Protein AF-A0A526XYS4-F1 (afdb_monomer)

Foldseek 3Di:
DVVVVVVVPDPPVVCVVVVVVVVLVVQLVVVVVVVVVVCVVVVNDDPDDPVVSSVVSSVVVVVVVVVLVVLVVCLVCVVVVLVVCVVVPVVCVVCSVVSVVVSVVSVCVSVVD

Solvent-accessible surface area (backbone atoms only — not comparable to full-atom values): 6493 Å² total; per-residue (Å²): 121,72,69,66,54,52,69,74,67,59,81,62,59,65,60,54,56,53,48,53,54,50,49,49,50,55,53,26,51,51,50,48,51,51,51,50,53,48,30,57,75,70,70,51,84,84,85,73,60,70,68,64,54,50,53,52,26,42,50,51,49,53,51,50,51,51,48,53,51,50,50,54,51,46,64,68,44,42,66,58,52,50,53,53,44,48,76,77,32,76,86,45,60,85,47,48,64,59,54,51,50,53,49,51,53,54,50,48,52,69,73,74,106

Secondary structure (DSSP, 8-state):
-HHHHHHHH---HHH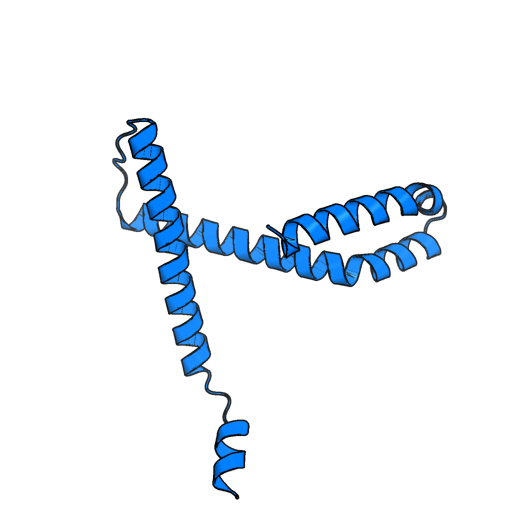HHHHHHHHHHHHHHHHHHHHHHHHHHTT----S-HHHHHHHHHHHHHHHHHHHHHHHHHHHHHHHHHHHHHHH-GGGGGGHHHHHHHHHHHHHHHHH-

Radius of gyration: 21.92 Å; Cα contacts (8 Å, |Δi|>4): 27; chains: 1; bounding box: 38×58×53 Å

Structure (mmCIF, N/CA/C/O backbone):
data_AF-A0A526XYS4-F1
#
_entry.id   AF-A0A526XYS4-F1
#
loop_
_atom_site.group_PDB
_atom_site.id
_atom_site.type_symbol
_atom_site.label_atom_id
_atom_site.label_alt_id
_atom_site.label_comp_id
_atom_site.label_asym_id
_atom_site.label_entity_id
_atom_site.label_seq_id
_atom_site.pdbx_PDB_ins_code
_atom_site.Cartn_x
_atom_site.Cartn_y
_atom_site.Cartn_z
_atom_site.occupancy
_atom_site.B_iso_or_equiv
_atom_site.auth_seq_id
_atom_site.auth_comp_id
_atom_site.auth_asym_id
_atom_site.auth_atom_id
_atom_site.pdbx_PDB_model_num
ATOM 1 N N . ALA A 1 1 ? 7.488 -43.072 2.295 1.00 56.31 1 ALA A N 1
ATOM 2 C CA . ALA A 1 1 ? 7.724 -42.270 1.071 1.00 56.31 1 ALA A CA 1
ATOM 3 C C . ALA A 1 1 ? 6.435 -41.780 0.386 1.00 56.31 1 ALA A C 1
ATOM 5 O O . ALA A 1 1 ? 6.448 -40.669 -0.119 1.00 56.31 1 ALA A O 1
ATOM 6 N N . ARG A 1 2 ? 5.323 -42.542 0.374 1.00 55.47 2 ARG A N 1
ATOM 7 C CA . ARG A 1 2 ? 4.070 -42.154 -0.321 1.00 55.47 2 ARG A CA 1
ATOM 8 C C . ARG A 1 2 ? 3.195 -41.120 0.411 1.00 55.47 2 ARG A C 1
ATOM 10 O O . ARG A 1 2 ? 2.602 -40.275 -0.243 1.00 55.47 2 ARG A O 1
ATOM 17 N N . GLU A 1 3 ? 3.203 -41.120 1.744 1.00 57.00 3 GLU A N 1
ATOM 18 C CA . GLU A 1 3 ? 2.508 -40.119 2.582 1.00 57.00 3 GLU A CA 1
ATOM 19 C C . GLU A 1 3 ? 3.063 -38.695 2.404 1.00 57.00 3 GLU A C 1
ATOM 21 O O . GLU A 1 3 ? 2.310 -37.729 2.355 1.00 57.00 3 GLU A O 1
ATOM 26 N N . VAL A 1 4 ? 4.380 -38.556 2.208 1.00 57.75 4 VAL A N 1
ATOM 27 C CA . VAL A 1 4 ? 5.058 -37.249 2.091 1.00 57.75 4 VAL A CA 1
ATOM 28 C C . VAL A 1 4 ? 4.636 -36.492 0.823 1.00 57.75 4 VAL A C 1
ATOM 30 O O . VAL A 1 4 ? 4.570 -35.268 0.828 1.00 57.75 4 VAL A O 1
ATOM 33 N N . LEU A 1 5 ? 4.276 -37.207 -0.248 1.00 56.50 5 LEU A N 1
ATOM 34 C CA . LEU A 1 5 ? 3.762 -36.599 -1.480 1.00 56.50 5 LEU A CA 1
ATOM 35 C C . LEU A 1 5 ? 2.296 -36.166 -1.344 1.00 56.50 5 LEU A C 1
ATOM 37 O O . LEU A 1 5 ? 1.888 -35.185 -1.959 1.00 56.50 5 LEU A O 1
ATOM 41 N N . ASN A 1 6 ? 1.509 -36.831 -0.497 1.00 54.41 6 ASN A N 1
ATOM 42 C CA . ASN A 1 6 ? 0.098 -36.492 -0.320 1.00 54.41 6 ASN A CA 1
ATOM 43 C C . ASN A 1 6 ? -0.081 -35.158 0.431 1.00 54.41 6 ASN A C 1
ATOM 4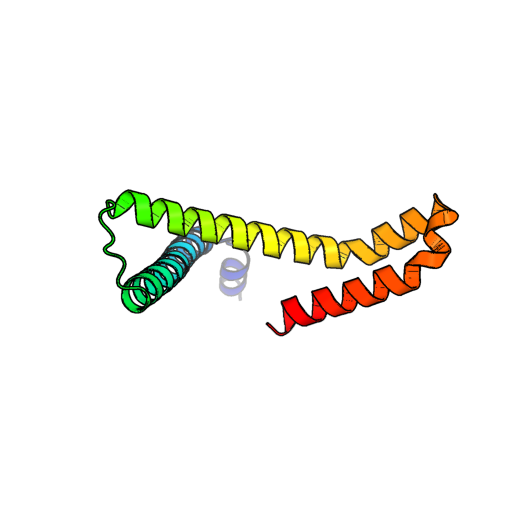5 O O . ASN A 1 6 ? -1.003 -34.398 0.151 1.00 54.41 6 ASN A O 1
ATOM 49 N N . VAL A 1 7 ? 0.858 -34.806 1.316 1.00 55.12 7 VAL A N 1
ATOM 50 C CA . VAL A 1 7 ? 0.862 -33.494 1.992 1.00 55.12 7 VAL A CA 1
ATOM 51 C C . VAL A 1 7 ? 1.291 -32.355 1.056 1.00 55.12 7 VAL A C 1
ATOM 53 O O . VAL A 1 7 ? 0.897 -31.213 1.267 1.00 55.12 7 VAL A O 1
ATOM 56 N N . LEU A 1 8 ? 2.052 -32.660 -0.001 1.00 57.34 8 LEU A N 1
ATOM 57 C CA . LEU A 1 8 ? 2.490 -31.681 -1.005 1.00 57.34 8 LEU A CA 1
ATOM 58 C C . LEU A 1 8 ? 1.461 -31.441 -2.121 1.00 57.34 8 LEU A C 1
ATOM 60 O O . LEU A 1 8 ? 1.572 -30.447 -2.833 1.00 57.34 8 LEU A O 1
ATOM 64 N N . THR A 1 9 ? 0.476 -32.330 -2.285 1.00 56.91 9 THR A N 1
ATOM 65 C CA . THR A 1 9 ? -0.454 -32.294 -3.433 1.00 56.91 9 THR A CA 1
ATOM 66 C C . THR A 1 9 ? -1.875 -31.867 -3.046 1.00 56.91 9 THR A C 1
ATOM 68 O O . THR A 1 9 ? -2.660 -31.474 -3.906 1.00 56.91 9 THR A O 1
ATOM 71 N N . VAL A 1 10 ? -2.223 -31.894 -1.755 1.00 60.03 10 VAL A N 1
ATOM 72 C CA . VAL A 1 10 ? -3.526 -31.414 -1.276 1.00 60.03 10 VAL A CA 1
ATOM 73 C C . VAL A 1 10 ? -3.438 -29.918 -0.989 1.00 60.03 10 VAL A C 1
ATOM 75 O O . VAL A 1 10 ? -2.945 -29.488 0.054 1.00 60.03 10 VAL A O 1
ATOM 78 N N . GLN A 1 11 ? -3.943 -29.115 -1.923 1.00 58.38 11 GLN A N 1
ATOM 79 C CA . GLN A 1 11 ? -4.137 -27.679 -1.749 1.00 58.38 11 GLN A CA 1
ATOM 80 C C . GLN A 1 11 ? -5.177 -27.457 -0.633 1.00 58.38 11 GLN A C 1
ATOM 82 O O . GLN A 1 11 ? -6.382 -27.562 -0.852 1.00 58.38 11 GLN A O 1
ATOM 87 N N . ARG A 1 12 ? -4.728 -27.222 0.607 1.00 65.62 12 ARG A N 1
ATOM 88 C CA . ARG A 1 12 ? -5.624 -26.952 1.744 1.00 65.62 12 ARG A C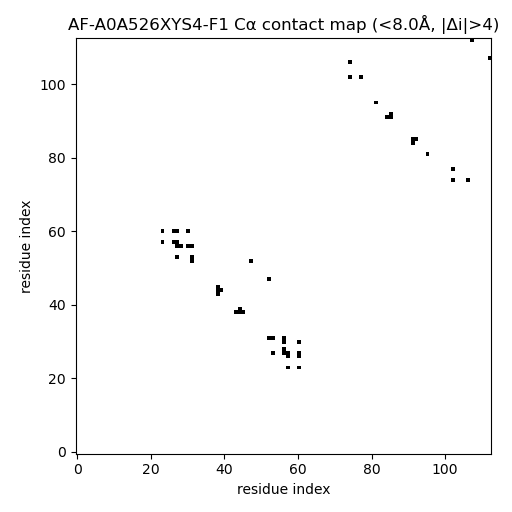A 1
ATOM 89 C C . ARG A 1 12 ? -6.125 -25.510 1.680 1.00 65.62 12 ARG A C 1
ATOM 91 O O . ARG A 1 12 ? -5.572 -24.627 2.334 1.00 65.62 12 ARG A O 1
ATOM 98 N N . THR A 1 13 ? -7.177 -25.282 0.900 1.00 72.62 13 THR A N 1
ATOM 99 C CA . THR A 1 13 ? -7.866 -23.984 0.788 1.00 72.62 13 THR A CA 1
ATOM 100 C C . THR A 1 13 ? -8.320 -23.446 2.149 1.00 72.62 13 THR A C 1
ATOM 102 O O . THR A 1 13 ? -8.319 -22.237 2.361 1.00 72.62 13 THR A O 1
ATOM 105 N N . ASP A 1 14 ? -8.605 -24.326 3.110 1.00 79.50 14 ASP A N 1
ATOM 106 C CA . ASP A 1 14 ? -9.002 -23.956 4.473 1.00 79.50 14 ASP A CA 1
ATOM 107 C C . ASP A 1 14 ? -7.976 -23.036 5.147 1.00 79.50 14 ASP A C 1
ATOM 109 O O . ASP A 1 14 ? -8.339 -22.016 5.731 1.00 79.50 14 ASP A O 1
ATOM 113 N N . LEU A 1 15 ? -6.680 -23.339 5.007 1.00 84.50 15 LEU A N 1
ATOM 114 C CA . LEU A 1 15 ? -5.610 -22.528 5.595 1.00 84.50 15 LEU A CA 1
ATOM 115 C C . LEU A 1 15 ? -5.556 -21.127 4.979 1.00 84.50 15 LEU A C 1
ATOM 117 O O . LEU A 1 15 ? -5.308 -20.155 5.691 1.00 84.50 15 LEU A O 1
ATOM 121 N N . LEU A 1 16 ? -5.824 -21.015 3.674 1.00 84.62 16 LEU A N 1
ATOM 122 C CA . LEU A 1 16 ? -5.899 -19.729 2.986 1.00 84.62 16 LEU A CA 1
ATOM 123 C C . LEU A 1 16 ? -7.089 -18.911 3.497 1.00 84.62 16 LEU A C 1
ATOM 125 O O . LEU A 1 16 ? -6.918 -17.746 3.850 1.00 84.62 16 LEU A O 1
ATOM 129 N N . THR A 1 17 ? -8.274 -19.516 3.591 1.00 88.25 17 THR A N 1
ATOM 130 C CA . THR A 1 17 ? -9.480 -18.828 4.070 1.00 88.25 17 THR A CA 1
ATOM 131 C C . THR A 1 17 ? -9.305 -18.341 5.508 1.00 88.25 17 THR A C 1
ATOM 133 O O . THR A 1 17 ? -9.552 -17.167 5.790 1.00 88.25 17 THR A O 1
ATOM 136 N N . TYR A 1 18 ? -8.809 -19.190 6.416 1.00 91.38 18 TYR A N 1
ATOM 137 C CA . TYR A 1 18 ? -8.533 -18.773 7.795 1.00 91.38 18 TYR A CA 1
ATOM 138 C C . TYR A 1 18 ? -7.428 -17.716 7.873 1.00 91.38 18 TYR A C 1
ATOM 140 O O . TYR A 1 18 ? -7.553 -16.764 8.642 1.00 91.38 18 TYR A O 1
ATOM 148 N N . GLY A 1 19 ? -6.382 -17.829 7.051 1.00 91.00 19 GLY A N 1
ATOM 149 C CA . GLY A 1 19 ? -5.311 -16.838 6.972 1.00 91.00 19 GLY A CA 1
ATOM 150 C C . GLY A 1 19 ? -5.818 -15.457 6.558 1.00 91.00 19 GLY A C 1
ATOM 151 O O . GLY A 1 19 ? -5.503 -14.466 7.215 1.00 91.00 19 GLY A O 1
ATOM 152 N N . VAL A 1 20 ? -6.662 -15.387 5.525 1.00 90.81 20 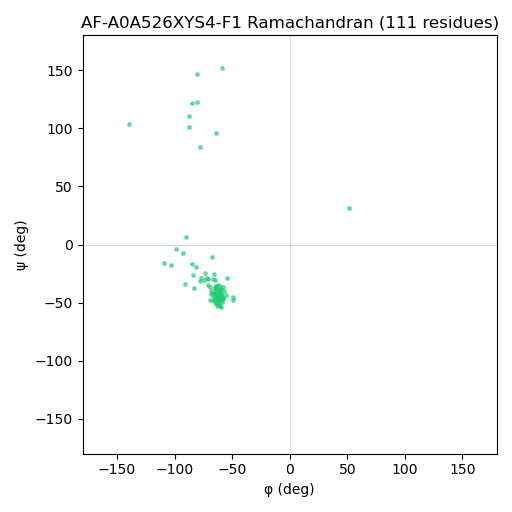VAL A N 1
ATOM 153 C CA . VAL A 1 20 ? -7.269 -14.129 5.060 1.00 90.81 20 VAL A CA 1
ATOM 154 C C . VAL A 1 20 ? -8.159 -13.515 6.140 1.00 90.81 20 VAL A C 1
ATOM 156 O O . VAL A 1 20 ? -8.065 -12.315 6.399 1.00 90.81 20 VAL A O 1
ATOM 159 N N . LEU A 1 21 ? -8.986 -14.321 6.813 1.00 91.75 21 LEU A N 1
ATOM 160 C CA . LEU A 1 21 ? -9.850 -13.838 7.894 1.00 91.75 21 LEU A CA 1
ATOM 161 C C . LEU A 1 21 ? -9.040 -13.278 9.069 1.00 91.75 21 LEU A C 1
ATOM 163 O O . LEU A 1 21 ? -9.335 -12.187 9.561 1.00 91.75 21 LEU A O 1
ATOM 167 N N . LEU A 1 22 ? -7.999 -13.995 9.495 1.00 93.25 22 LEU A N 1
ATOM 168 C CA . LEU A 1 22 ? -7.118 -13.553 10.574 1.00 93.25 22 LEU A CA 1
ATOM 169 C C . LEU A 1 22 ? -6.353 -12.283 10.187 1.00 93.25 22 LEU A C 1
ATOM 171 O O . LEU A 1 22 ? -6.303 -11.342 10.977 1.00 93.25 22 LEU A O 1
ATOM 175 N N . ALA A 1 23 ? -5.817 -12.214 8.968 1.00 93.31 23 ALA A N 1
ATOM 176 C CA . ALA A 1 23 ? -5.126 -11.030 8.466 1.00 93.31 23 ALA A CA 1
ATOM 177 C C . ALA A 1 23 ? -6.051 -9.805 8.443 1.00 93.31 23 ALA A C 1
ATOM 179 O O . ALA A 1 23 ? -5.684 -8.747 8.955 1.00 93.31 23 ALA A O 1
ATOM 180 N N . ALA A 1 24 ? -7.275 -9.958 7.929 1.00 91.50 24 ALA A N 1
ATOM 181 C CA . ALA A 1 24 ? -8.273 -8.893 7.921 1.00 91.50 24 ALA A CA 1
ATOM 182 C C . ALA A 1 24 ? -8.624 -8.431 9.345 1.00 91.50 24 ALA A C 1
ATOM 184 O O . ALA A 1 24 ? -8.722 -7.229 9.601 1.00 91.50 24 ALA A O 1
ATOM 185 N N . PHE A 1 25 ? -8.758 -9.368 10.290 1.00 91.38 25 PHE A N 1
ATOM 186 C CA . PHE A 1 25 ? -9.018 -9.056 11.692 1.00 91.38 25 PHE A CA 1
ATOM 187 C C . PHE A 1 25 ? -7.871 -8.259 12.330 1.00 91.38 25 PHE A C 1
ATOM 189 O O . PHE A 1 25 ? -8.106 -7.183 12.885 1.00 91.38 25 PHE A O 1
ATOM 196 N N . PHE A 1 26 ? -6.627 -8.739 12.231 1.00 93.50 26 PHE A N 1
ATOM 197 C CA . PHE A 1 26 ? -5.463 -8.054 12.803 1.00 93.50 26 PHE A CA 1
ATOM 198 C C . PHE A 1 26 ? -5.229 -6.679 12.166 1.00 93.50 26 PHE A C 1
ATOM 200 O O . PHE A 1 26 ? -5.047 -5.697 12.889 1.00 93.50 26 PHE A O 1
ATOM 207 N N . ALA A 1 27 ? -5.320 -6.577 10.838 1.00 93.94 27 ALA A N 1
ATOM 208 C CA . ALA A 1 27 ? -5.155 -5.314 10.126 1.00 93.94 27 ALA A CA 1
ATOM 209 C C . ALA A 1 27 ? -6.247 -4.295 10.503 1.00 93.94 27 ALA A C 1
ATOM 211 O O . ALA A 1 27 ? -5.945 -3.140 10.810 1.00 93.94 27 ALA A O 1
ATOM 212 N N . SER A 1 28 ? -7.514 -4.724 10.570 1.00 93.19 28 SER A N 1
ATOM 213 C CA . SER A 1 28 ? -8.627 -3.857 10.979 1.00 93.19 28 SER A CA 1
ATOM 214 C C . SER A 1 28 ? -8.479 -3.361 12.423 1.00 93.19 28 SER A C 1
ATOM 216 O O . SER A 1 28 ? -8.787 -2.199 12.704 1.00 93.19 28 SER A O 1
ATOM 218 N N . ASN A 1 29 ? -7.998 -4.209 13.341 1.00 93.88 29 ASN A N 1
ATOM 219 C CA . ASN A 1 29 ? -7.710 -3.805 14.721 1.00 93.88 29 ASN A CA 1
ATOM 220 C C . ASN A 1 29 ? -6.607 -2.739 14.784 1.00 93.88 29 ASN A C 1
ATOM 222 O O . ASN A 1 29 ? -6.753 -1.770 15.527 1.00 93.88 29 ASN A O 1
ATOM 226 N N . GLY A 1 30 ? -5.545 -2.871 13.982 1.00 91.88 30 GLY A N 1
ATOM 227 C CA . GLY A 1 30 ? -4.474 -1.874 13.898 1.00 91.88 30 GLY A CA 1
ATOM 228 C C . GLY A 1 30 ? -4.980 -0.493 13.467 1.00 91.88 30 GLY A C 1
ATOM 229 O O . GLY A 1 30 ? -4.711 0.502 14.139 1.00 91.88 30 GLY A O 1
ATOM 230 N N . ILE A 1 31 ? -5.792 -0.425 12.404 1.00 93.69 31 ILE A N 1
ATOM 231 C CA . ILE A 1 31 ? -6.385 0.843 11.936 1.00 93.69 31 ILE A CA 1
ATOM 232 C C . ILE A 1 31 ? -7.287 1.473 13.002 1.00 93.69 31 ILE A C 1
ATOM 234 O O . ILE A 1 31 ? -7.296 2.690 13.185 1.00 93.69 31 ILE A O 1
ATOM 238 N N . GLU A 1 32 ? -8.051 0.665 13.730 1.00 93.00 32 GLU A N 1
ATOM 239 C CA . GLU A 1 32 ? -8.922 1.166 14.791 1.00 93.00 32 GLU A CA 1
ATOM 240 C C . GLU A 1 32 ? -8.140 1.654 16.019 1.00 93.00 32 GLU A C 1
ATOM 242 O O . GLU A 1 32 ? -8.522 2.659 16.624 1.00 93.00 32 GLU A O 1
ATOM 247 N N . ALA A 1 33 ? -7.016 1.010 16.345 1.00 91.94 33 ALA A N 1
ATOM 248 C CA . ALA A 1 33 ? -6.091 1.478 17.372 1.00 91.94 33 ALA A CA 1
ATOM 249 C C . ALA A 1 33 ? -5.482 2.838 16.997 1.00 91.94 33 ALA A C 1
ATOM 251 O O . ALA A 1 33 ? -5.482 3.746 17.828 1.00 91.94 33 ALA A O 1
ATOM 252 N N . LEU A 1 34 ? -5.056 3.011 15.739 1.00 92.44 34 LEU A N 1
ATOM 253 C CA . LEU A 1 34 ? -4.581 4.297 15.214 1.00 92.44 34 LEU A CA 1
ATOM 254 C C . LEU A 1 34 ? -5.674 5.369 15.255 1.00 92.44 34 LEU A C 1
ATOM 256 O O . LEU A 1 34 ? -5.444 6.479 15.722 1.00 92.44 34 LEU A O 1
ATOM 260 N N . ARG A 1 35 ? -6.895 5.040 14.824 1.00 91.38 35 ARG A N 1
ATOM 261 C CA . ARG A 1 35 ? -8.032 5.968 14.904 1.00 91.38 35 ARG A CA 1
ATOM 262 C C . ARG A 1 35 ? -8.283 6.402 16.344 1.00 91.38 35 ARG A C 1
ATOM 264 O O . ARG A 1 35 ? -8.463 7.583 16.611 1.00 91.38 35 ARG A O 1
ATOM 271 N N . THR A 1 36 ? -8.277 5.455 17.274 1.00 90.25 36 THR A N 1
ATOM 272 C CA . THR A 1 36 ? -8.541 5.724 18.690 1.00 90.25 36 THR A CA 1
ATOM 273 C C . THR A 1 36 ? -7.421 6.549 19.323 1.00 90.25 36 THR A C 1
ATOM 275 O O . THR A 1 36 ? -7.712 7.468 20.088 1.00 90.25 36 THR A O 1
ATOM 278 N N . SER A 1 37 ? -6.153 6.274 18.997 1.00 92.75 37 SER A N 1
ATOM 279 C CA . SER A 1 37 ? -5.017 7.051 19.505 1.00 92.75 37 SER A CA 1
ATOM 280 C C . SER A 1 37 ? -5.035 8.486 18.978 1.00 92.75 37 SER A C 1
ATOM 282 O O . SER A 1 37 ? -4.869 9.414 19.768 1.00 92.75 37 SER A O 1
ATOM 284 N N . LEU A 1 38 ? -5.332 8.679 17.688 1.00 92.06 38 LEU A N 1
ATOM 285 C CA . LEU A 1 38 ? -5.479 9.999 17.075 1.00 92.06 38 LEU A CA 1
ATOM 286 C C . LEU A 1 38 ? -6.678 10.754 17.654 1.00 92.06 38 LEU A C 1
ATOM 288 O O . LEU A 1 38 ? -6.518 11.877 18.124 1.00 92.06 38 LEU A O 1
ATOM 292 N N . ASN A 1 39 ? -7.857 10.133 17.711 1.00 92.38 39 ASN A N 1
ATOM 293 C CA . ASN A 1 39 ? -9.046 10.751 18.302 1.00 92.38 39 ASN A CA 1
ATOM 294 C C . ASN A 1 39 ? -8.787 11.173 19.754 1.00 92.38 39 ASN A C 1
ATOM 296 O O . ASN A 1 39 ? -9.167 12.268 20.159 1.00 92.38 39 ASN A O 1
ATOM 300 N N . ARG A 1 40 ? -8.071 10.352 20.532 1.00 90.25 40 ARG A N 1
ATOM 301 C CA . ARG A 1 40 ? -7.676 10.695 21.903 1.00 90.25 40 ARG A CA 1
ATOM 302 C C . ARG A 1 40 ? -6.674 11.851 21.953 1.00 90.25 40 ARG A C 1
ATOM 304 O O . ARG A 1 40 ? -6.852 12.745 22.778 1.00 90.25 40 ARG A O 1
ATOM 311 N N . ALA A 1 41 ? -5.653 11.850 21.096 1.00 93.75 41 ALA A N 1
ATOM 312 C CA . ALA A 1 41 ? -4.652 12.918 21.021 1.00 93.75 41 ALA A CA 1
ATOM 313 C C . ALA A 1 41 ? -5.289 14.271 20.663 1.00 93.75 41 ALA A C 1
ATOM 315 O O . ALA A 1 41 ? -4.959 15.290 21.265 1.00 93.75 41 ALA A O 1
ATOM 316 N N . TYR A 1 42 ? -6.269 14.256 19.758 1.00 93.12 42 TYR A N 1
ATOM 317 C CA . TYR A 1 42 ? -7.023 15.436 19.336 1.00 93.12 42 TYR A CA 1
ATOM 318 C C . TYR A 1 42 ? -8.285 15.707 20.173 1.00 93.12 42 TYR A C 1
ATOM 320 O O . TYR A 1 42 ? -9.046 16.614 19.848 1.00 93.12 42 TYR A O 1
ATOM 328 N N . ARG A 1 43 ? -8.510 14.952 21.262 1.00 88.81 43 ARG A N 1
ATOM 329 C CA . ARG A 1 43 ? -9.686 15.055 22.155 1.00 88.81 43 ARG A CA 1
ATOM 330 C C . ARG A 1 43 ? -11.036 15.020 21.418 1.00 88.81 43 ARG A C 1
ATOM 332 O O . ARG A 1 43 ? -12.012 15.613 21.873 1.00 88.81 43 ARG A O 1
ATOM 339 N N . VAL A 1 44 ? -11.102 14.304 20.301 1.00 86.44 44 VAL A N 1
ATOM 340 C CA . VAL A 1 44 ? -12.325 14.092 19.523 1.00 86.44 44 VAL A CA 1
ATOM 341 C C . VAL A 1 44 ? -13.086 12.908 20.114 1.00 86.44 44 VAL A C 1
ATOM 343 O O . VAL A 1 44 ? -12.562 11.795 20.195 1.00 86.44 44 VAL A O 1
ATOM 346 N N . SER A 1 45 ? -14.332 13.134 20.529 1.00 76.94 45 SER A N 1
ATOM 347 C CA . SER A 1 45 ? -15.221 12.067 20.987 1.00 76.94 45 SER A CA 1
ATOM 348 C C . SER A 1 45 ? -15.841 11.338 19.792 1.00 76.94 45 SER A C 1
ATOM 350 O O . SER A 1 45 ? -16.489 11.926 18.930 1.00 76.94 45 SER A O 1
ATOM 352 N N . GLU A 1 46 ? -15.633 10.024 19.735 1.00 73.19 46 GLU A N 1
ATOM 353 C CA . GLU A 1 46 ? -16.182 9.173 18.680 1.00 73.19 46 GLU A CA 1
ATOM 354 C C . GLU A 1 46 ? -17.584 8.695 19.078 1.00 73.19 46 GLU A C 1
ATOM 356 O O . GLU A 1 46 ? -17.736 7.883 19.989 1.00 73.19 46 GLU A O 1
ATOM 361 N N . THR A 1 47 ? -18.615 9.192 18.395 1.00 76.38 47 THR A N 1
ATOM 362 C CA . THR A 1 47 ? -20.028 8.870 18.679 1.00 76.38 47 THR A CA 1
ATOM 363 C C . THR A 1 47 ? -20.602 7.789 17.758 1.00 76.38 47 THR A C 1
ATOM 365 O O . THR A 1 47 ? -21.744 7.364 17.927 1.00 76.38 47 THR A O 1
ATOM 368 N N . ARG A 1 48 ? -19.826 7.322 16.769 1.00 78.06 48 ARG A N 1
ATOM 369 C CA . ARG A 1 48 ? -20.283 6.383 15.733 1.00 78.06 48 ARG A CA 1
ATOM 370 C C . ARG A 1 48 ? -20.293 4.927 16.217 1.00 78.06 48 ARG A C 1
ATOM 372 O O . ARG A 1 48 ? -19.424 4.480 16.969 1.00 78.06 48 ARG A O 1
ATOM 379 N N . GLY A 1 49 ? -21.256 4.148 15.716 1.00 82.88 49 GLY A N 1
ATOM 380 C CA . GLY A 1 49 ? -21.424 2.727 16.047 1.00 82.88 49 GLY A CA 1
ATOM 381 C C . GLY A 1 49 ? -20.201 1.856 15.716 1.00 82.88 49 GLY A C 1
ATOM 382 O O . GLY A 1 49 ? -19.424 2.151 14.806 1.00 82.88 49 GLY A O 1
ATOM 383 N N . ILE A 1 50 ? -20.020 0.763 16.465 1.00 81.12 50 ILE A N 1
ATOM 384 C CA . ILE A 1 50 ? -18.868 -0.155 16.340 1.00 81.12 50 ILE A CA 1
ATOM 385 C C . ILE A 1 50 ? -18.822 -0.811 14.951 1.00 81.12 50 ILE A C 1
ATOM 387 O O . ILE A 1 50 ? -17.766 -0.862 14.328 1.00 81.12 50 ILE A O 1
ATOM 391 N N . ILE A 1 51 ? -19.970 -1.247 14.425 1.00 85.31 51 ILE A N 1
ATOM 392 C CA . ILE A 1 51 ? -20.048 -1.935 13.125 1.00 85.31 51 ILE A CA 1
ATOM 393 C C . ILE A 1 51 ? -19.579 -1.018 11.988 1.00 85.31 51 ILE A C 1
ATOM 395 O O . ILE A 1 51 ? -18.752 -1.418 11.173 1.00 85.31 51 ILE A O 1
ATOM 399 N N . TYR A 1 52 ? -20.041 0.235 11.971 1.00 87.38 52 TYR A N 1
ATOM 400 C CA . TYR A 1 52 ? -19.649 1.209 10.949 1.00 87.38 52 TYR A CA 1
ATOM 401 C C . TYR A 1 52 ? -18.134 1.465 10.957 1.00 87.38 52 TYR A C 1
ATOM 403 O O . TYR A 1 52 ? -17.484 1.464 9.913 1.00 87.38 52 TYR A O 1
ATOM 411 N N . ARG A 1 53 ? -17.544 1.597 12.152 1.00 88.00 53 ARG A N 1
ATOM 412 C CA . ARG A 1 53 ? -16.096 1.782 12.333 1.00 88.00 53 ARG A CA 1
ATOM 413 C C . ARG A 1 53 ? -15.279 0.581 11.868 1.00 88.00 53 ARG A C 1
ATOM 415 O O . ARG A 1 53 ? -14.209 0.784 11.291 1.00 88.00 53 ARG A O 1
ATOM 422 N N . ARG A 1 54 ? -15.777 -0.638 12.095 1.00 88.50 54 ARG A N 1
ATOM 423 C CA . ARG A 1 54 ? -15.152 -1.887 11.638 1.00 88.50 54 ARG A CA 1
ATOM 424 C C . ARG A 1 54 ? -15.172 -2.006 10.118 1.00 88.50 54 ARG A C 1
ATOM 426 O O . ARG A 1 54 ? -14.126 -2.243 9.527 1.00 88.50 54 ARG A O 1
ATOM 433 N N . VAL A 1 55 ? -16.321 -1.765 9.483 1.00 91.69 55 VAL A N 1
ATOM 434 C CA . VAL A 1 55 ? -16.437 -1.783 8.013 1.00 91.69 55 VAL A CA 1
ATOM 435 C C . VAL A 1 55 ? -15.508 -0.746 7.384 1.00 91.69 55 VAL A C 1
ATOM 437 O O . VAL A 1 55 ? -14.786 -1.066 6.445 1.00 91.69 55 VAL A O 1
ATOM 440 N N . GLN A 1 56 ? -15.450 0.466 7.942 1.00 92.25 56 GLN A N 1
ATOM 441 C CA . GLN A 1 56 ? -14.537 1.503 7.467 1.00 92.25 56 GLN A CA 1
ATOM 442 C C . GLN A 1 56 ? -13.065 1.079 7.600 1.00 92.25 56 GLN A C 1
ATOM 444 O O . GLN A 1 56 ? -12.280 1.293 6.680 1.00 92.25 56 GLN A O 1
ATOM 449 N N . SER A 1 57 ? -12.681 0.463 8.723 1.00 91.44 57 SER A N 1
ATOM 450 C CA . SER A 1 57 ? -11.323 -0.062 8.905 1.00 91.44 57 SER A CA 1
ATOM 451 C C . SER A 1 57 ? -10.990 -1.152 7.884 1.00 91.44 57 SER A C 1
ATOM 453 O O . SER A 1 57 ? -9.939 -1.080 7.258 1.00 91.44 57 SER A O 1
ATOM 455 N N . ILE A 1 58 ? -11.890 -2.111 7.652 1.00 93.00 58 ILE A N 1
ATOM 456 C CA . ILE A 1 58 ? -11.694 -3.158 6.639 1.00 93.00 58 ILE A CA 1
ATOM 457 C C . ILE A 1 58 ? -11.575 -2.545 5.238 1.00 93.00 58 ILE A C 1
ATOM 459 O O . ILE A 1 58 ? -10.680 -2.922 4.488 1.00 93.00 58 ILE A O 1
ATOM 463 N N . ALA A 1 59 ? -12.412 -1.564 4.893 1.00 94.56 59 ALA A N 1
ATOM 464 C CA . ALA A 1 59 ? -12.330 -0.870 3.609 1.00 94.56 59 ALA A CA 1
ATOM 465 C C . ALA A 1 59 ? -10.969 -0.181 3.411 1.00 94.56 59 ALA A C 1
ATOM 467 O O . ALA A 1 59 ? -10.375 -0.306 2.343 1.00 94.56 59 ALA A O 1
ATOM 468 N N . PHE A 1 60 ? -10.433 0.482 4.443 1.00 94.38 60 PHE A N 1
ATOM 469 C CA . PHE A 1 60 ? -9.087 1.059 4.380 1.00 94.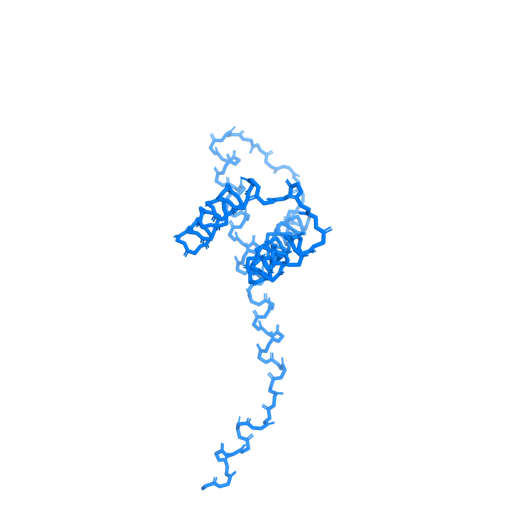38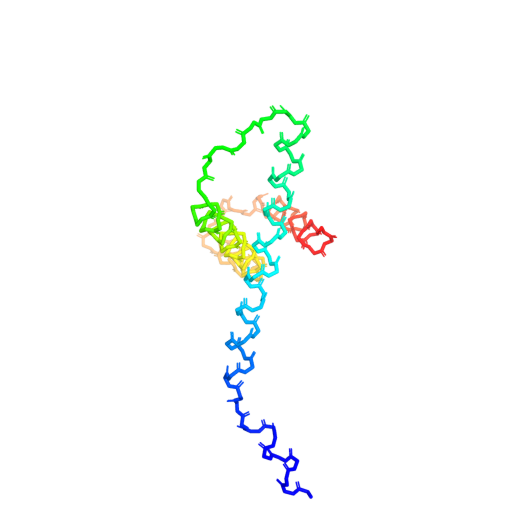 60 PHE A CA 1
ATOM 470 C C . PHE A 1 60 ? -8.003 0.003 4.166 1.00 94.38 60 PHE A C 1
ATOM 472 O O . PHE A 1 60 ? -7.119 0.222 3.341 1.00 94.38 60 PHE A O 1
ATOM 479 N N . VAL A 1 61 ? -8.080 -1.139 4.862 1.00 94.12 61 VAL A N 1
ATOM 480 C CA . VAL A 1 61 ? -7.143 -2.255 4.648 1.00 94.12 61 VAL A CA 1
ATOM 481 C C . VAL A 1 61 ? -7.210 -2.727 3.199 1.00 94.12 61 VAL A C 1
ATOM 483 O O . VAL A 1 61 ? -6.177 -2.809 2.548 1.00 94.12 61 VAL A O 1
ATOM 486 N N . LEU A 1 62 ? -8.409 -2.974 2.664 1.00 95.06 62 LEU A N 1
ATOM 487 C CA . LEU A 1 62 ? -8.582 -3.451 1.290 1.00 95.06 62 LEU A CA 1
ATOM 488 C C . LEU A 1 62 ? -8.040 -2.459 0.255 1.00 95.06 62 LEU A C 1
ATOM 490 O O . LEU A 1 62 ? -7.354 -2.875 -0.675 1.00 95.06 62 LEU A O 1
ATOM 494 N N . ILE A 1 63 ? -8.301 -1.158 0.427 1.00 96.44 63 ILE A N 1
ATOM 495 C CA . ILE A 1 63 ? -7.771 -0.111 -0.460 1.00 96.44 63 ILE A CA 1
ATOM 496 C C . ILE A 1 63 ? -6.243 -0.069 -0.385 1.00 96.44 63 ILE A C 1
ATOM 498 O O . ILE A 1 63 ? -5.587 -0.034 -1.424 1.00 96.44 63 ILE A O 1
ATOM 502 N N . ALA A 1 64 ? -5.670 -0.109 0.821 1.00 93.44 64 ALA A N 1
ATOM 503 C CA . ALA A 1 64 ? -4.223 -0.118 1.002 1.00 93.44 64 ALA A CA 1
ATOM 504 C C . ALA A 1 64 ? -3.593 -1.357 0.351 1.00 93.44 64 ALA A C 1
ATOM 506 O O . ALA A 1 64 ? -2.664 -1.227 -0.441 1.00 93.44 64 ALA A O 1
ATOM 507 N N . THR A 1 65 ? -4.134 -2.551 0.612 1.00 93.88 65 THR A N 1
ATOM 508 C CA . THR A 1 65 ? -3.669 -3.807 0.011 1.00 93.88 65 THR A CA 1
ATOM 509 C C . THR A 1 65 ? -3.770 -3.779 -1.512 1.00 93.88 65 THR A C 1
ATOM 511 O O . THR A 1 65 ? -2.811 -4.146 -2.186 1.00 93.88 65 THR A O 1
ATOM 514 N N . ALA A 1 66 ? -4.889 -3.311 -2.070 1.00 96.00 66 ALA A N 1
ATOM 515 C CA . ALA A 1 66 ? -5.056 -3.177 -3.515 1.00 96.00 66 ALA A CA 1
ATOM 516 C C . ALA A 1 66 ? -4.061 -2.171 -4.116 1.00 96.00 66 ALA A C 1
ATOM 518 O O . ALA A 1 66 ? -3.492 -2.433 -5.172 1.00 96.00 66 ALA A O 1
ATOM 519 N N . GLY A 1 67 ? -3.811 -1.053 -3.429 1.00 95.25 67 GLY A N 1
ATOM 520 C CA . GLY A 1 67 ? -2.825 -0.052 -3.827 1.00 95.25 67 GLY A CA 1
ATOM 521 C C . GLY A 1 67 ? -1.403 -0.609 -3.843 1.00 95.25 67 GLY A C 1
ATOM 522 O O . GLY A 1 67 ? -0.719 -0.495 -4.857 1.00 95.25 67 GLY A O 1
ATOM 523 N N . PHE A 1 68 ? -0.977 -1.275 -2.766 1.00 92.62 68 PHE A N 1
ATOM 524 C CA . PHE A 1 68 ? 0.330 -1.934 -2.712 1.00 92.62 68 PHE A CA 1
ATOM 525 C C . PHE A 1 68 ? 0.469 -3.000 -3.796 1.00 92.62 68 PHE A C 1
ATOM 527 O O . PHE A 1 68 ? 1.474 -3.017 -4.499 1.00 92.62 68 PHE A O 1
ATOM 534 N N . LEU A 1 69 ? -0.558 -3.829 -4.000 1.00 94.44 69 LEU A N 1
ATOM 535 C CA . LEU A 1 69 ? -0.563 -4.835 -5.058 1.00 94.44 69 LEU A CA 1
ATOM 536 C C . LEU A 1 69 ? -0.431 -4.198 -6.447 1.00 94.44 69 LEU A C 1
ATOM 538 O O . LEU A 1 69 ? 0.398 -4.635 -7.244 1.00 94.44 69 LEU A O 1
ATOM 542 N N . ALA A 1 70 ? -1.192 -3.139 -6.728 1.00 95.12 70 ALA A N 1
ATOM 543 C CA . ALA A 1 70 ? -1.103 -2.411 -7.988 1.00 95.12 70 ALA A CA 1
ATOM 544 C C . ALA A 1 70 ? 0.291 -1.805 -8.195 1.00 95.12 70 ALA A C 1
ATOM 546 O O . ALA A 1 70 ? 0.858 -1.950 -9.274 1.00 95.12 70 ALA A O 1
ATOM 547 N N . ILE A 1 71 ? 0.875 -1.183 -7.165 1.00 93.19 71 ILE A N 1
ATOM 548 C CA . ILE A 1 71 ? 2.231 -0.623 -7.228 1.00 93.19 71 ILE A CA 1
ATOM 549 C C . ILE A 1 71 ? 3.261 -1.728 -7.476 1.00 93.19 71 ILE A C 1
ATOM 551 O O . ILE A 1 71 ? 4.092 -1.580 -8.368 1.00 93.19 71 ILE A O 1
ATOM 555 N N . SER A 1 72 ? 3.200 -2.847 -6.749 1.00 90.88 72 SER A N 1
ATOM 556 C CA . SER A 1 72 ? 4.112 -3.980 -6.945 1.00 90.88 72 SER A CA 1
ATOM 557 C C . SER A 1 72 ? 4.036 -4.523 -8.370 1.00 90.88 72 SER A C 1
ATOM 559 O O . SER A 1 72 ? 5.068 -4.709 -9.013 1.00 90.88 72 SER A O 1
ATOM 561 N N . VAL A 1 73 ? 2.824 -4.716 -8.894 1.00 93.69 73 VAL A N 1
ATOM 562 C CA . VAL A 1 73 ? 2.601 -5.152 -10.277 1.00 93.69 73 VAL A CA 1
ATOM 563 C C . VAL A 1 73 ? 3.177 -4.127 -11.256 1.00 93.69 73 VAL A C 1
ATOM 565 O O . VAL A 1 73 ? 3.981 -4.479 -12.119 1.00 93.69 73 VAL A O 1
ATOM 568 N N . LEU A 1 74 ? 2.833 -2.848 -11.105 1.00 92.19 74 LEU A N 1
ATOM 569 C CA . LEU A 1 74 ? 3.309 -1.786 -11.988 1.00 92.19 74 LEU A CA 1
ATOM 570 C C . LEU A 1 74 ? 4.829 -1.647 -11.964 1.00 92.19 74 LEU A C 1
ATOM 572 O O . LEU A 1 74 ? 5.410 -1.457 -13.022 1.00 92.19 74 LEU A O 1
ATOM 576 N N . LEU A 1 75 ? 5.494 -1.774 -10.814 1.00 91.19 75 LEU A N 1
ATOM 577 C CA . LEU A 1 75 ? 6.956 -1.714 -10.732 1.00 91.19 75 LEU A CA 1
ATOM 578 C C . LEU A 1 75 ? 7.626 -2.861 -11.496 1.00 91.19 75 LEU A C 1
ATOM 580 O O . LEU A 1 75 ? 8.645 -2.639 -12.154 1.00 91.19 75 LEU A O 1
ATOM 584 N N . VAL A 1 76 ? 7.039 -4.060 -11.456 1.00 91.25 76 VAL A N 1
ATOM 585 C CA . VAL A 1 76 ? 7.515 -5.224 -12.221 1.00 91.25 76 VAL A CA 1
ATOM 586 C C . VAL A 1 76 ? 7.305 -5.021 -13.724 1.00 91.25 76 VAL A C 1
ATOM 588 O O . VAL A 1 76 ? 8.208 -5.296 -14.514 1.00 91.25 76 VAL A O 1
ATOM 591 N N . PHE A 1 77 ? 6.147 -4.497 -14.135 1.00 92.88 77 PHE A N 1
ATOM 592 C CA . PHE A 1 77 ? 5.836 -4.253 -15.549 1.00 92.88 77 PHE A CA 1
ATOM 593 C C . PHE A 1 77 ? 6.430 -2.952 -16.109 1.00 92.88 77 PHE A C 1
ATOM 595 O O . PHE A 1 77 ? 6.590 -2.828 -17.323 1.00 92.88 77 PHE A O 1
ATOM 602 N N . ALA A 1 78 ? 6.815 -1.995 -15.265 1.00 91.31 78 ALA A N 1
ATOM 603 C CA . ALA A 1 78 ? 7.369 -0.700 -15.652 1.00 91.31 78 ALA A CA 1
ATOM 604 C C . ALA A 1 78 ? 8.509 -0.783 -16.684 1.00 91.31 78 ALA A C 1
ATOM 606 O O . ALA A 1 78 ? 8.442 -0.050 -17.669 1.00 91.31 78 ALA A O 1
ATOM 607 N N . PRO A 1 79 ? 9.549 -1.638 -16.544 1.00 89.56 79 PRO A N 1
ATOM 608 C CA . PRO A 1 79 ? 10.584 -1.758 -17.575 1.00 89.56 79 PRO A CA 1
ATOM 609 C C . PRO A 1 79 ? 10.046 -2.248 -18.925 1.00 89.56 79 PRO A C 1
ATOM 611 O O . PRO A 1 79 ? 10.544 -1.817 -19.962 1.00 89.56 79 PRO A O 1
ATOM 614 N N . LEU A 1 80 ? 9.041 -3.127 -18.930 1.00 91.44 80 LEU A N 1
ATOM 615 C CA . LEU A 1 80 ? 8.426 -3.631 -20.157 1.00 91.44 80 LEU A CA 1
ATOM 616 C C . LEU A 1 80 ? 7.634 -2.519 -20.859 1.00 91.44 80 LEU A C 1
ATOM 618 O O . LEU A 1 80 ? 7.818 -2.283 -22.051 1.00 91.44 80 LEU A O 1
ATOM 622 N N . LEU A 1 81 ? 6.807 -1.799 -20.095 1.00 90.50 81 LEU A N 1
ATOM 623 C CA . LEU A 1 81 ? 6.014 -0.674 -20.591 1.00 90.50 81 LEU A CA 1
ATOM 624 C C . LEU A 1 81 ? 6.902 0.463 -21.103 1.00 90.50 81 LEU A C 1
ATOM 626 O O . LEU A 1 81 ? 6.606 1.041 -22.143 1.00 90.50 81 LEU A O 1
ATOM 630 N N . ALA A 1 82 ? 8.015 0.743 -20.423 1.00 89.44 82 ALA A N 1
ATOM 631 C CA . ALA A 1 82 ? 8.962 1.770 -20.844 1.00 89.44 82 ALA A CA 1
ATOM 632 C C . ALA A 1 82 ? 9.635 1.422 -22.184 1.00 89.44 82 ALA A C 1
ATOM 634 O O . ALA A 1 82 ? 9.711 2.275 -23.063 1.00 89.44 82 ALA A O 1
ATOM 635 N N . ARG A 1 83 ? 10.042 0.158 -22.388 1.00 89.00 83 ARG A N 1
ATOM 636 C CA . ARG A 1 83 ? 10.593 -0.309 -23.676 1.00 89.00 83 ARG A CA 1
ATOM 637 C C . ARG A 1 83 ? 9.565 -0.236 -24.803 1.00 89.00 83 ARG A C 1
ATOM 639 O O . ARG A 1 83 ? 9.896 0.167 -25.912 1.00 89.00 83 ARG A O 1
ATOM 646 N N . LEU A 1 84 ? 8.318 -0.615 -24.519 1.00 90.56 84 LEU A N 1
ATOM 647 C CA . LEU A 1 84 ? 7.230 -0.524 -25.491 1.00 90.56 8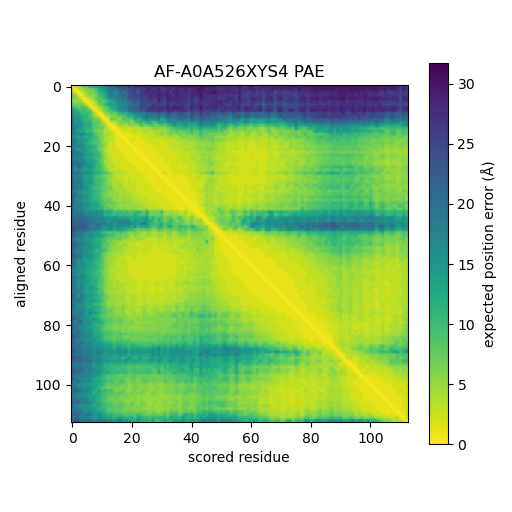4 LEU A CA 1
ATOM 648 C C . LEU A 1 84 ? 6.940 0.937 -25.860 1.00 90.56 84 LEU A C 1
ATOM 650 O O . LEU A 1 84 ? 6.759 1.245 -27.036 1.00 90.56 84 LEU A O 1
ATOM 654 N N . ALA A 1 85 ? 6.927 1.834 -24.873 1.00 89.38 85 ALA A N 1
ATOM 655 C CA . ALA A 1 85 ? 6.733 3.258 -25.099 1.00 89.38 85 ALA A CA 1
ATOM 656 C C . ALA A 1 85 ? 7.866 3.840 -25.953 1.00 89.38 85 ALA A C 1
ATOM 658 O O . ALA A 1 85 ? 7.591 4.494 -26.949 1.00 89.38 85 ALA A O 1
ATOM 659 N N . GLU A 1 86 ? 9.124 3.533 -25.640 1.00 87.94 86 GLU A N 1
ATOM 660 C CA . GLU A 1 86 ? 10.280 4.000 -26.413 1.00 87.94 86 GLU A CA 1
ATOM 661 C C . GLU A 1 86 ? 10.263 3.514 -27.874 1.00 87.94 86 GLU A C 1
ATOM 663 O O . GLU A 1 86 ? 10.639 4.262 -28.776 1.00 87.94 86 GLU A O 1
ATOM 668 N N . ALA A 1 87 ? 9.786 2.288 -28.119 1.00 87.56 87 ALA A N 1
ATOM 669 C CA . ALA A 1 87 ? 9.688 1.716 -29.461 1.00 87.56 87 ALA A CA 1
ATOM 670 C C . ALA A 1 87 ? 8.577 2.343 -30.324 1.00 87.56 87 ALA A C 1
ATOM 672 O O . ALA A 1 87 ? 8.702 2.368 -31.544 1.00 87.56 87 ALA A O 1
ATOM 673 N N . ASN A 1 88 ? 7.496 2.835 -29.708 1.00 89.12 88 ASN A N 1
ATOM 674 C CA . ASN A 1 88 ? 6.340 3.392 -30.425 1.00 89.12 88 ASN A CA 1
ATOM 675 C C . ASN A 1 88 ? 6.305 4.928 -30.420 1.00 89.12 88 ASN A C 1
ATOM 677 O O . ASN A 1 88 ? 5.588 5.531 -31.215 1.00 89.12 88 ASN A O 1
ATOM 681 N N . PHE A 1 89 ? 7.055 5.573 -29.523 1.00 86.69 89 PHE A N 1
ATOM 682 C CA . PHE A 1 89 ? 6.942 6.998 -29.248 1.00 86.69 89 PHE A CA 1
ATOM 683 C C . PHE A 1 89 ? 8.317 7.656 -29.057 1.00 86.69 89 PHE A C 1
ATOM 685 O O . PHE A 1 89 ? 8.928 7.584 -27.991 1.00 86.69 89 PHE A O 1
ATOM 692 N N . GLU A 1 90 ? 8.783 8.390 -30.071 1.00 80.06 90 GLU A N 1
ATOM 693 C CA . GLU A 1 90 ? 10.111 9.031 -30.052 1.00 80.06 90 GLU A CA 1
ATOM 694 C C . GLU A 1 90 ? 10.260 10.127 -28.983 1.00 80.06 90 GLU A C 1
ATOM 696 O O . GLU A 1 90 ? 11.338 10.298 -28.414 1.00 80.06 90 GLU A O 1
ATOM 701 N N . TRP A 1 91 ? 9.166 10.817 -28.647 1.00 82.12 91 TRP A N 1
ATOM 702 C CA . TRP A 1 91 ? 9.103 11.855 -27.610 1.00 82.12 91 TRP A CA 1
ATOM 703 C C . TRP A 1 91 ? 9.309 11.341 -26.175 1.00 82.12 91 TRP A C 1
ATOM 705 O O . TRP A 1 91 ? 9.503 12.146 -25.269 1.00 82.12 91 TRP A O 1
ATOM 715 N N . VAL A 1 92 ? 9.307 10.021 -25.949 1.00 83.31 92 VAL A N 1
ATOM 716 C CA . VAL A 1 92 ? 9.511 9.418 -24.618 1.00 83.31 92 VAL A CA 1
ATOM 717 C C . VAL A 1 92 ? 10.999 9.281 -24.272 1.00 83.31 92 VAL A C 1
ATOM 719 O O . VAL A 1 92 ? 11.359 9.342 -23.095 1.00 83.31 92 VAL A O 1
ATOM 722 N N . LYS A 1 93 ? 11.882 9.182 -25.279 1.00 79.12 93 LYS A N 1
ATOM 723 C CA . LYS A 1 93 ? 13.338 8.998 -25.107 1.00 79.12 93 LYS A CA 1
ATOM 724 C C . LYS A 1 93 ? 13.983 9.988 -24.118 1.00 79.12 93 LYS A C 1
ATOM 726 O O . LYS A 1 93 ? 14.722 9.527 -23.247 1.00 79.12 93 LYS A O 1
ATOM 731 N N . PRO A 1 94 ? 13.690 11.307 -24.153 1.00 85.88 94 PRO A N 1
ATOM 732 C CA . PRO A 1 94 ? 14.292 12.269 -23.223 1.00 85.88 94 PRO A CA 1
ATOM 733 C C . PRO A 1 94 ? 13.876 12.061 -21.759 1.00 85.88 94 PRO A C 1
ATOM 735 O O . PRO A 1 94 ? 14.616 12.426 -20.849 1.00 85.88 94 PRO A O 1
ATOM 73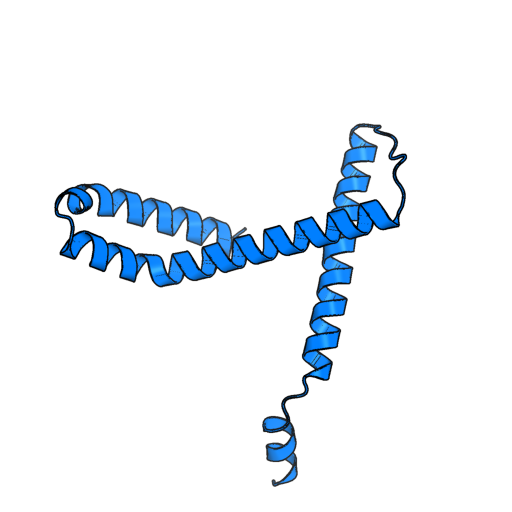8 N N . TYR A 1 95 ? 12.707 11.463 -21.512 1.00 85.69 95 TYR A N 1
ATOM 739 C CA . TYR A 1 95 ? 12.138 11.303 -20.170 1.00 85.69 95 TYR A CA 1
ATOM 740 C C . TYR A 1 95 ? 12.504 9.971 -19.502 1.00 85.69 95 TYR A C 1
ATOM 742 O O . TYR A 1 95 ? 12.240 9.785 -18.312 1.00 85.69 95 TYR A O 1
ATOM 750 N N . MET A 1 96 ? 13.149 9.050 -20.223 1.00 86.06 96 MET A N 1
ATOM 751 C CA . MET A 1 96 ? 13.497 7.712 -19.726 1.00 86.06 96 MET A CA 1
ATOM 752 C C . MET A 1 96 ? 14.368 7.738 -18.463 1.00 86.06 96 MET A C 1
ATOM 754 O O . MET A 1 96 ? 14.171 6.921 -17.556 1.00 86.06 96 MET A O 1
ATOM 758 N N . GLY A 1 97 ? 15.290 8.702 -18.361 1.00 86.44 97 GLY A N 1
ATOM 759 C CA . GLY A 1 97 ? 16.110 8.903 -17.163 1.00 86.44 97 GLY A CA 1
ATOM 760 C C . GLY A 1 97 ? 15.266 9.290 -15.945 1.00 86.44 97 GLY A C 1
ATOM 761 O O . GLY A 1 97 ? 15.378 8.672 -14.886 1.00 86.44 97 GLY A O 1
ATOM 762 N N . THR A 1 98 ? 14.353 10.249 -16.115 1.00 88.62 98 THR A N 1
ATOM 763 C CA . THR A 1 98 ? 13.429 10.700 -15.064 1.00 88.62 98 THR A CA 1
ATOM 764 C C . THR A 1 98 ? 12.480 9.584 -14.626 1.00 88.62 98 THR A C 1
ATOM 766 O O . THR A 1 98 ? 12.306 9.369 -13.428 1.00 88.62 98 THR A O 1
ATOM 769 N N . ILE A 1 99 ? 11.917 8.820 -15.570 1.00 88.00 99 ILE A N 1
ATOM 770 C CA . ILE A 1 99 ? 11.044 7.668 -15.280 1.00 88.00 99 ILE A CA 1
ATOM 771 C C . ILE A 1 99 ? 11.799 6.606 -14.470 1.00 88.00 99 ILE A C 1
ATOM 773 O O . ILE A 1 99 ? 11.274 6.071 -13.493 1.00 88.00 99 ILE A O 1
ATOM 777 N N . THR A 1 100 ? 13.048 6.319 -14.839 1.00 89.94 100 THR A N 1
ATOM 778 C CA . THR A 1 100 ? 13.880 5.327 -14.145 1.00 89.94 100 THR A CA 1
ATOM 779 C C . THR A 1 100 ? 14.227 5.768 -12.723 1.00 89.94 100 THR A C 1
ATOM 781 O O . THR A 1 100 ? 14.146 4.957 -11.799 1.00 89.94 100 THR A O 1
ATOM 784 N N . LEU A 1 101 ? 14.561 7.048 -12.531 1.00 93.12 101 LEU A N 1
ATOM 785 C CA . LEU A 1 101 ? 14.833 7.619 -11.212 1.00 93.12 101 LEU A CA 1
ATOM 786 C C . LEU A 1 101 ? 13.611 7.497 -10.294 1.00 93.12 101 LEU A C 1
ATOM 788 O O . LEU A 1 101 ? 13.715 6.924 -9.210 1.00 93.12 101 LEU A O 1
ATOM 792 N N . TRP A 1 102 ? 12.445 7.967 -10.749 1.00 92.31 102 TRP A N 1
ATOM 793 C CA . TRP A 1 102 ? 11.205 7.870 -9.974 1.00 92.31 102 TRP A CA 1
ATOM 794 C C . TRP A 1 102 ? 10.832 6.425 -9.659 1.00 92.31 102 TRP A C 1
ATOM 796 O O . TRP A 1 102 ? 10.418 6.137 -8.539 1.00 92.31 102 TRP A O 1
ATOM 806 N N . ARG A 1 103 ? 11.041 5.497 -10.600 1.00 90.31 103 ARG A N 1
ATOM 807 C CA . ARG A 1 103 ? 10.808 4.068 -10.365 1.00 90.31 103 ARG A CA 1
ATOM 808 C C . ARG A 1 103 ? 11.653 3.537 -9.208 1.00 90.31 103 ARG A C 1
ATOM 810 O O . ARG A 1 103 ? 11.111 2.844 -8.354 1.00 90.31 103 ARG A O 1
ATOM 817 N N . TYR A 1 104 ? 12.952 3.847 -9.162 1.00 91.50 104 TYR A N 1
ATOM 818 C CA . TYR A 1 104 ? 13.817 3.387 -8.071 1.00 91.50 104 TYR A CA 1
ATOM 819 C C . TYR A 1 104 ? 13.491 4.056 -6.738 1.00 91.50 104 TYR A C 1
ATOM 821 O O . TYR A 1 104 ? 13.506 3.374 -5.718 1.00 91.50 104 TYR A O 1
ATOM 829 N N . ILE A 1 105 ? 13.128 5.342 -6.742 1.00 93.56 105 ILE A N 1
ATOM 830 C CA . ILE A 1 105 ? 12.666 6.031 -5.531 1.00 93.56 105 ILE A CA 1
ATOM 831 C C . ILE A 1 105 ? 11.421 5.328 -4.983 1.00 93.56 105 ILE A C 1
ATOM 833 O O . ILE A 1 105 ? 11.433 4.887 -3.836 1.00 93.56 105 ILE A O 1
ATOM 837 N N . ILE A 1 106 ? 10.388 5.136 -5.809 1.00 91.38 106 ILE A N 1
ATOM 838 C CA . ILE A 1 106 ? 9.141 4.476 -5.395 1.00 91.38 106 ILE A CA 1
ATOM 839 C C . ILE A 1 106 ? 9.420 3.046 -4.923 1.00 91.38 106 ILE A C 1
ATOM 841 O O . ILE A 1 106 ? 8.949 2.656 -3.860 1.00 91.38 106 ILE A O 1
ATOM 845 N N . ALA A 1 107 ? 10.224 2.278 -5.664 1.00 89.94 107 ALA A N 1
ATOM 846 C CA . ALA A 1 107 ? 10.591 0.921 -5.268 1.00 89.94 107 ALA A CA 1
ATOM 847 C C . ALA A 1 107 ? 11.316 0.891 -3.915 1.00 89.94 107 ALA A C 1
ATOM 849 O O . ALA A 1 107 ? 10.990 0.062 -3.072 1.00 89.94 107 ALA A O 1
ATOM 850 N N . SER A 1 108 ? 12.261 1.805 -3.683 1.00 91.56 108 SER A N 1
ATOM 851 C CA . SER A 1 108 ? 12.999 1.869 -2.418 1.00 91.56 108 SER A CA 1
ATOM 852 C C . SER A 1 108 ? 12.085 2.206 -1.242 1.00 91.56 108 SER A C 1
ATOM 854 O O . SER A 1 108 ? 12.138 1.527 -0.225 1.00 91.56 108 SER A O 1
ATOM 856 N N . VAL A 1 109 ? 11.187 3.181 -1.408 1.00 91.38 109 VAL A N 1
ATOM 857 C CA . VAL A 1 109 ? 10.217 3.570 -0.380 1.00 91.38 109 VAL A CA 1
ATOM 858 C C . VAL A 1 109 ? 9.280 2.412 -0.046 1.00 91.38 109 VAL A C 1
ATOM 860 O O . VAL A 1 109 ? 9.019 2.181 1.123 1.00 91.38 109 VAL A O 1
ATOM 863 N N . VAL A 1 110 ? 8.807 1.665 -1.046 1.00 86.94 110 VAL A N 1
ATOM 864 C CA . VAL A 1 110 ? 7.864 0.552 -0.840 1.00 86.94 110 VAL A CA 1
ATOM 865 C C . VAL A 1 110 ? 8.532 -0.693 -0.248 1.00 86.94 110 VAL A C 1
ATOM 867 O O . VAL A 1 110 ? 7.871 -1.464 0.433 1.00 86.94 110 VAL A O 1
ATOM 870 N N . ILE A 1 111 ? 9.815 -0.930 -0.536 1.00 84.69 111 ILE A N 1
ATOM 871 C CA . ILE A 1 111 ? 10.549 -2.096 -0.014 1.00 84.69 111 ILE A CA 1
ATOM 872 C C . ILE A 1 111 ? 11.091 -1.830 1.395 1.00 84.69 111 ILE A C 1
ATOM 874 O O . ILE A 1 111 ? 11.155 -2.752 2.205 1.00 84.69 111 ILE A O 1
ATOM 878 N N . VAL A 1 112 ? 11.543 -0.602 1.665 1.00 88.44 112 VAL A N 1
ATOM 879 C CA . VAL A 1 112 ? 12.190 -0.232 2.934 1.00 88.44 112 VAL A CA 1
ATOM 880 C C . VAL A 1 112 ? 11.188 0.281 3.970 1.00 88.44 112 VAL A C 1
ATOM 882 O O . VAL A 1 112 ? 11.419 0.081 5.161 1.00 88.44 112 VAL A O 1
ATOM 885 N N . GLY A 1 113 ? 10.130 0.973 3.533 1.00 66.69 113 GLY A N 1
ATOM 886 C CA . GLY A 1 113 ? 9.080 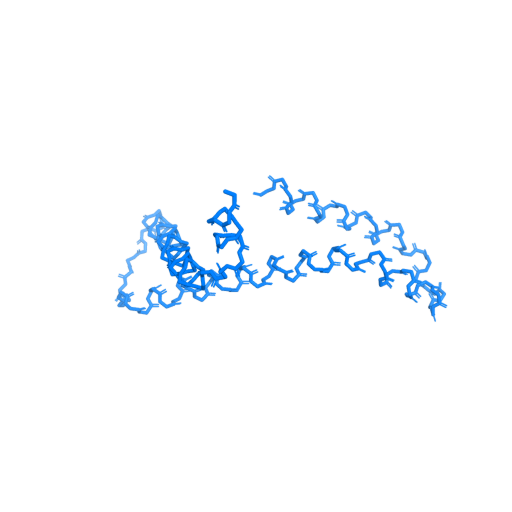1.524 4.397 1.00 66.69 113 GLY A CA 1
ATOM 887 C C . GLY A 1 113 ? 8.030 0.495 4.773 1.00 66.69 113 GLY A C 1
ATOM 888 O O . GLY A 1 113 ? 7.630 0.506 5.957 1.00 66.69 113 GLY A O 1
#

Mean predicted aligned error: 8.53 Å

pLDDT: mean 85.93, std 11.05, range [54.41, 96.44]

Sequence (113 aa):
AREVLNVLTVQRTDLLTYGVLLAAFFASNGIEALRTSLNRAYRVSETRGIIYRRVQSIAFVLIATAGFLAISVLLVFAPLLARLAEANFEWVKPYMGTITLWRYIIASVVIVG